Protein AF-A0A392NZE3-F1 (afdb_monomer)

Nearest PDB structures (foldseek):
  5a52-assembly1_A-2  TM=8.930E-01  e=4.047E-07  Arabidopsis thaliana
  5a50-assembly1_B  TM=9.051E-01  e=1.208E-06  Arabidopsis thaliana
  5a4x-assembly1_A  TM=9.094E-01  e=1.915E-06  Arabidopsis thaliana
  5a4x-assembly2_B  TM=8.679E-01  e=1.355E-06  Arabidopsis thaliana
  4v29-assembly1_B  TM=8.794E-01  e=3.214E-06  Arabidopsis thaliana

Structure (mmCIF, N/CA/C/O backbone):
data_AF-A0A392NZE3-F1
#
_entry.id   AF-A0A392NZE3-F1
#
loop_
_atom_site.group_PDB
_atom_site.id
_atom_site.type_symbol
_atom_site.label_atom_id
_atom_site.label_alt_id
_atom_site.label_comp_id
_atom_site.label_asym_id
_atom_site.label_entity_id
_atom_site.label_seq_id
_atom_site.pdbx_PDB_ins_code
_atom_site.Cartn_x
_atom_site.Cartn_y
_atom_site.Cartn_z
_atom_site.occupancy
_atom_site.B_iso_or_equiv
_atom_site.auth_seq_id
_atom_site.auth_comp_id
_atom_site.auth_asym_id
_atom_site.auth_atom_id
_atom_site.pdbx_PDB_model_num
ATOM 1 N N . HIS A 1 1 ? 10.447 -18.640 4.863 1.00 48.88 1 HIS A N 1
ATOM 2 C CA . HIS A 1 1 ? 10.515 -17.213 4.495 1.00 48.88 1 HIS A CA 1
ATOM 3 C C . HIS A 1 1 ? 9.720 -16.422 5.521 1.00 48.88 1 HIS A C 1
ATOM 5 O O . HIS A 1 1 ? 8.553 -16.731 5.716 1.00 48.88 1 HIS A O 1
ATOM 11 N N . LEU A 1 2 ? 10.363 -15.514 6.260 1.00 55.12 2 LEU A N 1
ATOM 12 C CA . LEU A 1 2 ? 9.684 -14.662 7.243 1.00 55.12 2 LEU A CA 1
ATOM 13 C C . LEU A 1 2 ? 8.876 -13.598 6.492 1.00 55.12 2 LEU A C 1
ATOM 15 O O . LEU A 1 2 ? 9.423 -12.919 5.627 1.00 55.12 2 LEU A O 1
ATOM 19 N N . LEU A 1 3 ? 7.589 -13.478 6.810 1.00 71.56 3 LEU A N 1
ATOM 20 C CA . LEU A 1 3 ? 6.762 -12.361 6.359 1.00 71.56 3 LEU A CA 1
ATOM 21 C C . LEU A 1 3 ? 7.249 -11.094 7.072 1.00 71.56 3 LEU A C 1
ATOM 23 O O . LEU A 1 3 ? 7.336 -11.071 8.300 1.00 71.56 3 LEU A O 1
ATOM 27 N N . GLN A 1 4 ? 7.595 -10.059 6.308 1.00 88.62 4 GLN A N 1
ATOM 28 C CA . GLN A 1 4 ? 7.944 -8.758 6.867 1.00 88.62 4 GLN A CA 1
ATOM 29 C C . GLN A 1 4 ? 6.662 -7.980 7.176 1.00 88.62 4 GLN A C 1
ATOM 31 O O . GLN A 1 4 ? 5.691 -8.026 6.423 1.00 88.62 4 GLN A O 1
ATOM 36 N N . SER A 1 5 ? 6.641 -7.263 8.296 1.00 93.06 5 SER A N 1
ATOM 37 C CA . SER A 1 5 ? 5.530 -6.382 8.653 1.00 93.06 5 SER A CA 1
ATOM 38 C C . SER A 1 5 ? 6.068 -5.100 9.266 1.00 93.06 5 SER A C 1
ATOM 40 O O . SER A 1 5 ? 6.942 -5.132 10.129 1.00 93.06 5 SER A O 1
ATOM 42 N N . VAL A 1 6 ? 5.530 -3.976 8.811 1.00 95.56 6 VAL A N 1
ATOM 43 C CA . VAL A 1 6 ? 5.836 -2.620 9.280 1.00 95.56 6 VAL A CA 1
ATOM 44 C C . VAL A 1 6 ? 4.529 -1.941 9.674 1.0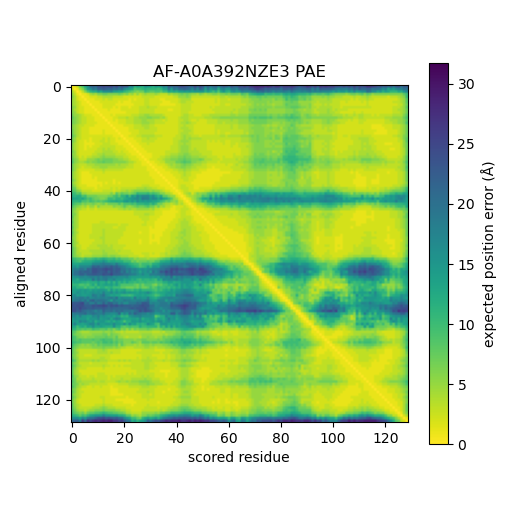0 95.56 6 VAL A C 1
ATOM 46 O O . VAL A 1 6 ? 3.456 -2.362 9.242 1.00 95.56 6 VAL A O 1
ATOM 49 N N . LYS A 1 7 ? 4.599 -0.929 10.538 1.00 96.00 7 LYS A N 1
ATOM 50 C CA . LYS A 1 7 ? 3.427 -0.198 11.032 1.00 96.00 7 LYS A CA 1
ATOM 51 C C . LYS A 1 7 ? 3.741 1.289 11.049 1.00 96.00 7 LYS A C 1
ATOM 53 O O . LYS A 1 7 ? 4.845 1.658 11.436 1.00 96.00 7 LYS A O 1
ATOM 58 N N . THR A 1 8 ? 2.768 2.107 10.669 1.00 97.19 8 THR A N 1
ATOM 59 C CA . THR A 1 8 ? 2.846 3.562 10.814 1.00 97.19 8 THR A CA 1
ATOM 60 C C . THR A 1 8 ? 2.682 3.966 12.278 1.00 97.19 8 THR A C 1
ATOM 62 O O . THR A 1 8 ? 2.244 3.182 13.130 1.00 97.19 8 THR A O 1
ATOM 65 N N . ARG A 1 9 ? 2.925 5.242 12.570 1.00 96.12 9 ARG A N 1
ATOM 66 C CA . ARG A 1 9 ? 2.464 5.871 13.806 1.00 96.12 9 ARG A CA 1
ATOM 67 C C . ARG A 1 9 ? 0.937 5.866 13.908 1.00 96.12 9 ARG A C 1
ATOM 69 O O . ARG A 1 9 ? 0.209 5.885 12.913 1.00 96.12 9 ARG A O 1
ATOM 76 N N . VAL A 1 10 ? 0.457 5.927 15.144 1.00 96.06 10 VAL A N 1
ATOM 77 C CA . VAL A 1 10 ? -0.962 6.115 15.460 1.00 96.06 10 VAL A CA 1
ATOM 78 C C . VAL A 1 10 ? -1.290 7.607 15.433 1.00 96.06 10 VAL A C 1
ATOM 80 O O . VAL A 1 10 ? -0.604 8.404 16.073 1.00 96.06 10 VAL A O 1
ATOM 83 N N . ILE A 1 11 ? -2.363 7.983 14.737 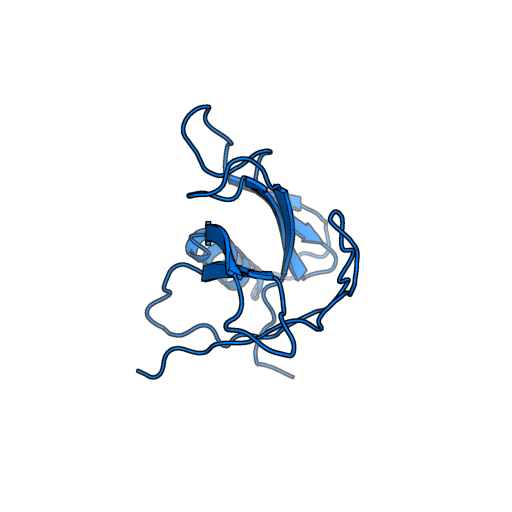1.00 96.50 11 ILE A N 1
ATOM 84 C CA . ILE A 1 11 ? -2.929 9.337 14.777 1.00 96.50 11 ILE A CA 1
ATOM 85 C C . ILE A 1 11 ? -4.229 9.268 15.575 1.00 96.50 11 ILE A C 1
ATOM 87 O O . ILE A 1 11 ? -5.178 8.608 15.171 1.00 96.50 11 ILE A O 1
ATOM 91 N N . LYS A 1 12 ? -4.255 9.924 16.738 1.00 94.69 12 LYS A N 1
ATOM 92 C CA . LYS A 1 12 ? -5.385 9.847 17.673 1.00 94.69 12 LYS A CA 1
ATOM 93 C C . LYS A 1 12 ? -6.545 10.735 17.224 1.00 94.69 12 LYS A C 1
ATOM 95 O O . LYS A 1 12 ? -6.314 11.852 16.765 1.00 94.69 12 LYS A O 1
ATOM 100 N N . ASN A 1 13 ? -7.772 10.272 17.467 1.00 92.31 13 ASN A N 1
ATOM 101 C CA . ASN A 1 13 ? -9.014 11.040 17.312 1.00 92.31 13 ASN A CA 1
ATOM 102 C C . ASN A 1 13 ? -9.200 11.664 15.916 1.00 92.31 13 ASN A C 1
ATOM 104 O O . ASN A 1 13 ? -9.636 12.809 15.802 1.00 92.31 13 ASN A O 1
ATOM 108 N N . ASN A 1 14 ? -8.855 10.934 14.851 1.00 94.38 14 ASN A N 1
ATOM 109 C CA . ASN A 1 14 ? -8.997 11.427 13.485 1.00 94.38 14 ASN A CA 1
ATOM 110 C C . ASN A 1 14 ? -9.415 10.308 12.518 1.00 94.38 14 ASN A C 1
ATOM 112 O O . ASN A 1 14 ? -8.702 9.323 12.374 1.00 94.38 14 ASN A O 1
ATOM 116 N N . LEU A 1 15 ? -10.542 10.496 11.824 1.00 92.81 15 LEU A N 1
ATOM 117 C CA . LEU A 1 15 ? -11.045 9.581 10.788 1.00 92.81 15 LEU A CA 1
ATOM 118 C C . LEU A 1 15 ? -10.450 9.844 9.394 1.00 92.81 15 LEU A C 1
ATOM 120 O O . LEU A 1 15 ? -10.675 9.061 8.478 1.00 92.81 15 LEU A O 1
ATOM 124 N N . ASN A 1 16 ? -9.703 10.938 9.232 1.00 96.50 16 ASN A N 1
ATOM 125 C CA . ASN A 1 16 ? -8.975 11.300 8.015 1.00 96.50 16 ASN A CA 1
ATOM 126 C C . ASN A 1 16 ? -7.492 11.540 8.365 1.00 96.50 16 ASN A C 1
ATOM 128 O O . ASN A 1 16 ? -6.995 12.669 8.271 1.00 96.50 16 ASN A O 1
ATOM 132 N N . PRO A 1 17 ? -6.798 10.520 8.901 1.00 96.94 17 PRO A N 1
ATOM 133 C CA . PRO A 1 17 ? -5.400 10.641 9.288 1.00 96.94 17 PRO A CA 1
ATOM 134 C C . PRO A 1 17 ? -4.506 10.909 8.069 1.00 96.94 17 PRO A C 1
ATOM 136 O O . PRO A 1 17 ? -4.624 10.258 7.038 1.00 96.94 17 PRO A O 1
ATOM 139 N N . VAL A 1 18 ? -3.565 11.843 8.221 1.00 97.44 18 VAL A N 1
ATOM 140 C CA . VAL A 1 18 ? -2.483 12.084 7.256 1.00 97.44 18 VAL A CA 1
ATOM 141 C C . VAL A 1 18 ? -1.182 11.605 7.892 1.00 97.44 18 VAL A C 1
ATOM 143 O O . VAL A 1 18 ? -0.602 12.283 8.747 1.00 97.44 18 VAL A O 1
ATOM 146 N N . T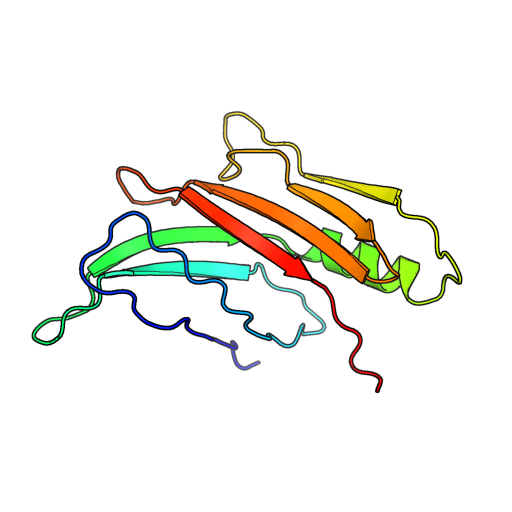RP A 1 19 ? -0.749 10.398 7.527 1.00 97.50 19 TRP A N 1
ATOM 147 C CA . TRP A 1 19 ? 0.458 9.799 8.099 1.00 97.50 19 TRP A CA 1
ATOM 148 C C . TRP A 1 19 ? 1.737 10.431 7.558 1.0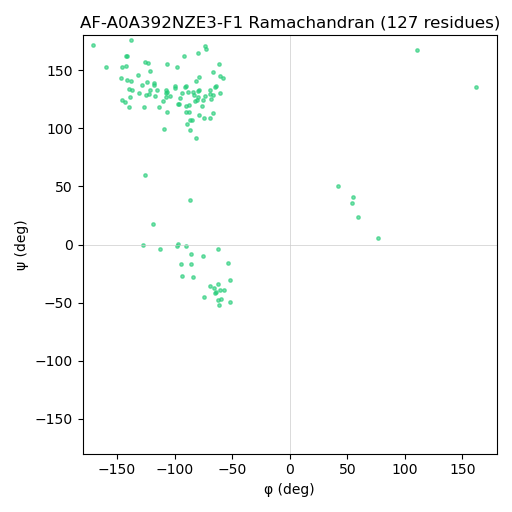0 97.50 19 TRP A C 1
ATOM 150 O O . TRP A 1 19 ? 2.610 10.755 8.361 1.00 97.50 19 TRP A O 1
ATOM 160 N N . ASN A 1 20 ? 1.843 10.656 6.242 1.00 95.50 20 ASN A N 1
ATOM 161 C CA . ASN A 1 20 ? 3.067 11.148 5.590 1.00 95.50 20 ASN A CA 1
ATOM 162 C C . ASN A 1 20 ? 4.322 10.458 6.153 1.00 95.50 20 ASN A C 1
ATOM 164 O O . ASN A 1 20 ? 5.254 11.105 6.631 1.00 95.50 20 ASN A O 1
ATOM 168 N N . GLU A 1 21 ? 4.274 9.128 6.199 1.00 96.56 21 GLU A N 1
ATOM 169 C CA . GLU A 1 21 ? 5.308 8.282 6.778 1.00 96.56 21 GLU A CA 1
ATOM 170 C C . GLU A 1 21 ? 5.766 7.275 5.729 1.00 96.56 21 GLU A C 1
ATOM 172 O O . GLU A 1 2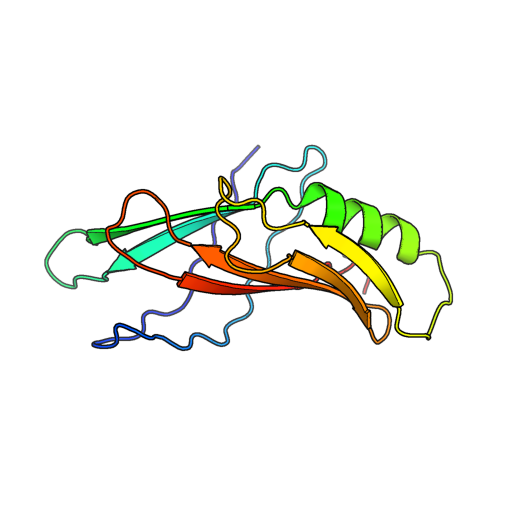1 ? 4.947 6.580 5.130 1.00 96.56 21 GLU A O 1
ATOM 177 N N . SER A 1 22 ? 7.078 7.203 5.519 1.00 94.88 22 SER A N 1
ATOM 178 C CA . SER A 1 22 ? 7.692 6.245 4.607 1.00 94.88 22 SER A CA 1
ATOM 179 C C . SER A 1 22 ? 8.138 5.013 5.384 1.00 94.88 22 SER A C 1
ATOM 181 O O . SER A 1 22 ? 8.889 5.116 6.354 1.00 94.88 22 SER A O 1
ATOM 183 N N . LEU A 1 23 ? 7.698 3.841 4.936 1.00 95.25 23 LEU A N 1
ATOM 184 C CA . LEU A 1 23 ? 8.089 2.549 5.491 1.00 95.25 23 LEU A CA 1
ATOM 185 C C . LEU A 1 23 ? 8.812 1.741 4.412 1.00 95.25 23 LEU A C 1
ATOM 187 O O . LEU A 1 23 ? 8.392 1.737 3.258 1.00 95.25 23 LEU A O 1
ATOM 191 N N . MET A 1 24 ? 9.887 1.045 4.784 1.00 93.56 24 MET A N 1
ATOM 192 C CA . MET A 1 24 ? 10.680 0.245 3.847 1.00 93.56 24 MET A CA 1
ATOM 193 C C . MET A 1 24 ? 10.455 -1.249 4.072 1.00 93.56 24 MET A C 1
ATOM 195 O O . MET A 1 24 ? 10.630 -1.764 5.179 1.00 93.56 24 MET A O 1
ATOM 199 N N . LEU A 1 25 ? 10.100 -1.945 2.995 1.00 92.81 25 LEU A N 1
ATOM 200 C CA . LEU A 1 25 ? 9.971 -3.396 2.937 1.00 92.81 25 LEU A CA 1
ATOM 201 C C . LEU A 1 25 ? 10.978 -3.948 1.927 1.00 92.81 25 LEU A C 1
ATOM 203 O O . LEU A 1 25 ? 11.158 -3.389 0.848 1.00 92.81 25 LEU A O 1
ATOM 207 N N . SER A 1 26 ? 11.640 -5.046 2.275 1.00 91.94 26 SER A N 1
ATOM 208 C CA . SER A 1 26 ? 12.509 -5.772 1.358 1.00 91.94 26 SER A CA 1
ATOM 209 C C . SER A 1 26 ? 11.659 -6.636 0.432 1.00 91.94 26 SER A C 1
ATOM 211 O O . SER A 1 26 ? 10.773 -7.360 0.884 1.00 91.94 26 SER A O 1
ATOM 213 N N . ILE A 1 27 ? 11.951 -6.588 -0.866 1.00 90.12 27 ILE A N 1
ATOM 214 C CA . ILE A 1 27 ? 11.232 -7.369 -1.875 1.00 90.12 27 ILE A CA 1
ATOM 215 C C . ILE A 1 27 ? 11.935 -8.730 -2.036 1.00 90.12 27 ILE A C 1
ATOM 217 O O . ILE A 1 27 ? 13.087 -8.762 -2.477 1.00 90.12 27 ILE A O 1
ATOM 221 N N . PRO A 1 28 ? 11.294 -9.857 -1.671 1.00 88.94 28 PRO A N 1
ATOM 222 C CA . PRO A 1 28 ? 11.854 -11.190 -1.886 1.00 88.94 28 PRO A CA 1
ATOM 223 C C . PRO A 1 28 ? 11.817 -11.591 -3.371 1.00 88.94 28 PRO A C 1
ATOM 225 O O . PRO A 1 28 ? 11.135 -10.972 -4.182 1.00 88.94 28 PRO A O 1
ATOM 228 N N . GLU A 1 29 ? 12.519 -12.673 -3.723 1.00 86.12 29 GLU A N 1
ATOM 229 C CA . GLU A 1 29 ? 12.552 -13.204 -5.096 1.00 86.12 29 GLU A CA 1
ATOM 230 C C . GLU A 1 29 ? 11.158 -13.608 -5.607 1.00 86.12 29 GLU A C 1
ATOM 232 O O . GLU A 1 29 ? 10.759 -13.216 -6.702 1.00 86.12 29 GLU A O 1
ATOM 237 N N . SER A 1 30 ? 10.394 -14.335 -4.785 1.00 89.62 30 SER A N 1
ATOM 238 C CA . SER A 1 30 ? 8.969 -14.588 -5.014 1.00 89.62 30 SER A CA 1
ATOM 239 C C . SER A 1 30 ? 8.165 -13.440 -4.419 1.00 89.62 30 SER A C 1
ATOM 241 O O . SER A 1 30 ? 7.935 -13.431 -3.212 1.00 89.62 30 SER A O 1
ATOM 243 N N . ILE A 1 31 ? 7.752 -12.490 -5.256 1.00 89.75 31 ILE A N 1
ATOM 244 C CA . ILE A 1 31 ? 7.093 -11.242 -4.852 1.00 89.75 31 ILE A CA 1
ATOM 245 C C . ILE A 1 31 ? 5.636 -11.527 -4.439 1.00 89.75 31 ILE A C 1
ATOM 247 O O . ILE A 1 31 ? 4.823 -11.840 -5.308 1.00 89.75 31 ILE A O 1
ATOM 251 N N . PRO A 1 32 ? 5.274 -11.445 -3.144 1.00 90.31 32 PRO A N 1
ATOM 252 C CA . PRO A 1 32 ? 3.882 -11.566 -2.729 1.00 90.31 32 PRO A CA 1
ATOM 253 C C . PRO A 1 32 ? 3.130 -10.239 -2.943 1.00 90.31 32 PRO A C 1
ATOM 255 O O . PRO A 1 32 ? 3.765 -9.185 -3.056 1.00 90.31 32 PRO A O 1
ATOM 258 N N . PRO A 1 33 ? 1.787 -10.251 -2.910 1.00 90.44 33 PRO A N 1
ATOM 259 C CA . PRO A 1 33 ? 1.008 -9.025 -2.788 1.00 90.44 33 PRO A CA 1
ATOM 260 C C . PRO A 1 33 ? 1.376 -8.254 -1.513 1.00 90.44 33 PRO A C 1
ATOM 262 O O . PRO A 1 33 ? 1.611 -8.841 -0.452 1.00 90.44 33 PRO A O 1
ATOM 265 N N . LEU A 1 34 ? 1.380 -6.927 -1.598 1.00 92.31 34 LEU A N 1
ATOM 266 C CA . LEU A 1 34 ? 1.466 -6.047 -0.443 1.00 92.31 34 LEU A CA 1
ATOM 267 C C . LEU A 1 34 ? 0.088 -5.962 0.217 1.00 92.31 34 LEU A C 1
ATOM 269 O O . LEU A 1 34 ? -0.842 -5.382 -0.341 1.00 92.31 34 LEU A O 1
ATOM 273 N N . LYS A 1 35 ? -0.029 -6.531 1.418 1.00 93.81 35 LYS A N 1
ATOM 274 C CA . LYS A 1 35 ? -1.241 -6.462 2.235 1.00 93.81 35 LYS A CA 1
ATOM 275 C C . LYS A 1 35 ? -1.177 -5.292 3.210 1.00 93.81 35 LYS A C 1
ATOM 277 O O . LYS A 1 35 ? -0.208 -5.149 3.954 1.00 93.81 35 LYS A O 1
ATOM 282 N N . ILE A 1 36 ? -2.239 -4.496 3.243 1.00 95.12 36 ILE A N 1
ATOM 283 C CA . ILE A 1 36 ? -2.406 -3.359 4.145 1.00 95.12 36 ILE A CA 1
ATOM 284 C C . ILE A 1 36 ? -3.658 -3.582 4.976 1.00 95.12 36 ILE A C 1
ATOM 286 O O . ILE A 1 36 ? -4.710 -3.925 4.443 1.00 95.12 36 ILE A O 1
ATOM 290 N N . ILE A 1 37 ? -3.544 -3.373 6.284 1.00 96.56 37 ILE A N 1
ATOM 291 C CA . ILE A 1 37 ? -4.655 -3.510 7.220 1.00 96.56 37 ILE A CA 1
ATOM 292 C C . ILE A 1 37 ? -4.693 -2.268 8.101 1.00 96.56 37 ILE A C 1
ATOM 294 O O . ILE A 1 37 ? -3.667 -1.879 8.664 1.00 96.56 37 ILE A O 1
ATOM 298 N N . VAL A 1 38 ? -5.870 -1.663 8.219 1.00 96.94 38 VAL A N 1
ATOM 299 C CA . VAL A 1 38 ? -6.102 -0.495 9.067 1.00 96.94 38 VAL A CA 1
ATOM 300 C C . VAL A 1 38 ? -6.744 -0.954 10.369 1.00 96.94 38 VAL A C 1
ATOM 302 O O . VAL A 1 38 ? -7.649 -1.787 10.366 1.00 96.94 38 VAL A O 1
ATOM 305 N N . TYR A 1 39 ? -6.269 -0.400 11.480 1.00 96.00 39 TYR A N 1
ATOM 306 C CA . TYR A 1 39 ? -6.798 -0.666 12.812 1.00 96.00 39 TYR A CA 1
ATOM 307 C C . TYR A 1 39 ? -7.038 0.642 13.565 1.00 96.00 39 TYR A C 1
ATOM 309 O O . TYR A 1 39 ? -6.240 1.576 13.434 1.00 96.00 39 TYR A O 1
ATOM 317 N N . ASP A 1 40 ? -8.081 0.674 14.393 1.00 93.00 40 ASP A N 1
ATOM 318 C CA . ASP A 1 40 ? -8.248 1.684 15.435 1.00 93.00 40 ASP A CA 1
ATOM 319 C C . ASP A 1 40 ? -7.450 1.264 16.669 1.00 93.00 40 ASP A C 1
ATOM 321 O O . ASP A 1 40 ? -7.552 0.129 17.142 1.00 93.00 40 ASP A O 1
ATOM 325 N N . LYS A 1 41 ? -6.618 2.170 17.185 1.00 90.38 41 LYS A N 1
ATOM 326 C CA . LYS A 1 41 ? -5.751 1.865 18.322 1.00 90.38 41 LYS A CA 1
ATOM 327 C C . LYS A 1 41 ? -6.478 2.166 19.620 1.00 90.38 41 LYS A C 1
ATOM 329 O O . LYS A 1 41 ? -6.463 3.305 20.094 1.00 90.38 41 LYS A O 1
ATOM 334 N N . ASP A 1 42 ? -6.944 1.115 20.277 1.00 87.75 42 ASP A N 1
ATOM 335 C CA . ASP A 1 42 ? -7.470 1.209 21.629 1.00 87.75 42 ASP A CA 1
ATOM 336 C C . ASP A 1 42 ? -6.376 1.004 22.683 1.00 87.75 42 ASP A C 1
ATOM 338 O O . ASP A 1 42 ? -5.511 0.134 22.594 1.00 87.75 42 ASP A O 1
ATOM 342 N N . SER A 1 43 ? -6.395 1.838 23.726 1.00 80.62 43 SER A N 1
ATOM 343 C CA . SER A 1 43 ? -5.403 1.759 24.815 1.00 80.62 43 SER A CA 1
ATOM 344 C C . SER A 1 43 ? -5.782 0.750 25.903 1.00 80.62 43 SER A C 1
ATOM 346 O O . SER A 1 43 ? -4.936 0.370 26.709 1.00 80.62 43 SER A O 1
ATOM 348 N N . PHE A 1 44 ? -7.049 0.329 25.945 1.00 79.06 44 PHE A N 1
ATOM 349 C CA . PHE A 1 44 ? -7.606 -0.512 27.012 1.00 79.06 44 PHE A CA 1
ATOM 350 C C . PHE A 1 44 ? -8.322 -1.765 26.491 1.00 79.06 44 PHE A C 1
ATOM 352 O O . PHE A 1 44 ? -8.837 -2.551 27.284 1.00 79.06 44 PHE A O 1
ATOM 359 N N . LYS A 1 45 ? -8.374 -1.941 25.169 1.00 82.69 45 LYS A N 1
ATOM 360 C CA . LYS A 1 45 ? -9.013 -3.059 24.471 1.00 82.69 45 LYS A CA 1
ATOM 361 C C . LYS A 1 45 ? -8.116 -3.527 23.327 1.00 82.69 45 LYS A C 1
ATOM 363 O O . LYS A 1 45 ? -7.053 -2.954 23.098 1.00 82.69 45 LYS A O 1
ATOM 368 N N . ASN A 1 46 ? -8.535 -4.595 22.655 1.00 87.94 46 ASN A N 1
ATOM 369 C CA . ASN A 1 46 ? -7.918 -5.003 21.400 1.00 87.94 46 ASN A CA 1
ATOM 370 C C . ASN A 1 46 ? -8.189 -3.947 20.326 1.00 87.94 46 ASN A C 1
ATOM 372 O O . ASN A 1 46 ? -9.236 -3.311 20.354 1.00 87.94 46 ASN A O 1
ATOM 376 N N . ASP A 1 47 ? -7.248 -3.799 19.400 1.00 91.56 47 ASP A N 1
ATOM 377 C CA . ASP A 1 47 ? -7.370 -2.859 18.290 1.00 91.56 47 ASP A CA 1
ATOM 378 C C . ASP A 1 47 ? -8.504 -3.306 17.350 1.00 91.56 47 ASP A C 1
ATOM 380 O O . ASP A 1 47 ? -8.534 -4.465 16.919 1.00 91.56 47 ASP A O 1
ATOM 384 N N . ASP A 1 48 ? -9.424 -2.397 17.029 1.00 92.44 48 ASP A N 1
ATOM 385 C CA . ASP A 1 48 ? -10.572 -2.698 16.174 1.00 92.44 48 ASP A CA 1
ATOM 386 C C . ASP A 1 48 ? -10.152 -2.688 14.701 1.00 92.44 48 ASP A C 1
ATOM 388 O O . ASP A 1 48 ? -9.478 -1.776 14.223 1.00 92.44 48 ASP A O 1
ATOM 392 N N . PHE A 1 49 ? -10.543 -3.717 13.951 1.00 95.25 49 PHE A N 1
ATOM 393 C CA . PHE A 1 49 ? -10.265 -3.802 12.518 1.00 95.25 49 PHE A CA 1
ATOM 394 C C . PHE A 1 49 ? -11.086 -2.763 11.740 1.00 95.25 49 PHE A C 1
ATOM 396 O O . PHE A 1 49 ? -12.306 -2.696 11.877 1.00 95.25 49 PHE A O 1
ATOM 403 N N . MET A 1 50 ? -10.423 -1.993 10.876 1.00 96.19 50 MET A N 1
ATOM 404 C CA . MET A 1 50 ? -11.026 -0.911 10.086 1.00 96.19 50 MET A CA 1
ATOM 405 C C . MET A 1 50 ? -10.924 -1.132 8.570 1.00 96.19 50 MET A C 1
ATOM 407 O O . MET A 1 50 ? -11.091 -0.194 7.791 1.00 96.19 50 MET A O 1
ATOM 411 N N . GLY A 1 51 ? -10.657 -2.362 8.137 1.00 96.50 51 GLY A N 1
ATOM 412 C CA . GLY A 1 51 ? -10.594 -2.728 6.727 1.00 96.50 51 GLY A CA 1
ATOM 413 C C . GLY A 1 51 ? -9.192 -3.066 6.237 1.00 96.50 51 GLY A C 1
ATOM 414 O O . GLY A 1 51 ? -8.180 -2.825 6.901 1.00 96.50 51 GLY A O 1
ATOM 415 N N . GLU A 1 52 ? -9.140 -3.644 5.042 1.00 96.12 52 GLU A N 1
ATOM 416 C CA . GLU A 1 52 ? -7.895 -4.088 4.414 1.00 96.12 52 GLU A CA 1
ATOM 417 C C . GLU A 1 52 ? -7.876 -3.844 2.904 1.00 96.12 52 GLU A C 1
ATOM 419 O O . GLU A 1 52 ? -8.912 -3.638 2.272 1.00 96.12 52 GLU A O 1
ATOM 424 N N . ALA A 1 53 ? -6.682 -3.876 2.323 1.00 93.00 53 ALA A N 1
ATOM 425 C CA . ALA A 1 53 ? -6.467 -3.862 0.886 1.00 93.00 53 ALA A CA 1
ATOM 426 C C . ALA A 1 53 ? -5.234 -4.702 0.532 1.00 93.00 53 ALA A C 1
ATOM 428 O O . ALA A 1 53 ? -4.303 -4.828 1.329 1.00 93.00 53 ALA A O 1
ATOM 429 N N . GLU A 1 54 ? -5.218 -5.248 -0.680 1.00 91.69 54 GLU A N 1
ATOM 430 C CA . GLU A 1 54 ? -4.069 -5.960 -1.238 1.00 91.69 54 GLU A CA 1
ATOM 431 C C . GLU A 1 54 ? -3.666 -5.327 -2.571 1.00 91.69 54 GLU A C 1
ATOM 433 O O . GLU A 1 54 ? -4.521 -4.930 -3.366 1.00 91.69 54 GLU A O 1
ATOM 438 N N . ILE A 1 55 ? -2.357 -5.214 -2.793 1.00 89.81 55 ILE A N 1
ATOM 439 C CA . ILE A 1 55 ? -1.757 -4.623 -3.990 1.00 89.81 55 ILE A CA 1
ATOM 440 C C . ILE A 1 55 ? -0.771 -5.635 -4.571 1.00 89.81 55 ILE A C 1
ATOM 442 O O . ILE A 1 55 ? 0.221 -5.978 -3.932 1.00 89.81 55 ILE A O 1
ATOM 446 N N . ASP A 1 56 ? -1.001 -6.100 -5.793 1.00 89.31 56 ASP A N 1
ATOM 447 C CA . ASP A 1 56 ? 0.049 -6.755 -6.581 1.00 89.31 56 ASP A CA 1
ATOM 448 C C . ASP A 1 56 ? 1.123 -5.729 -7.008 1.00 89.31 56 ASP A C 1
ATOM 450 O O . ASP A 1 56 ? 0.914 -4.856 -7.843 1.00 89.31 56 ASP A O 1
ATOM 454 N N . ILE A 1 57 ? 2.304 -5.822 -6.400 1.00 91.62 57 ILE A N 1
ATOM 455 C CA . ILE A 1 57 ? 3.427 -4.914 -6.668 1.00 91.62 57 ILE A CA 1
ATOM 456 C C . ILE A 1 57 ? 4.342 -5.419 -7.793 1.00 91.62 57 ILE A C 1
ATOM 458 O O . ILE A 1 57 ? 5.312 -4.750 -8.149 1.00 91.62 57 ILE A O 1
ATOM 462 N N . GLN A 1 58 ? 4.067 -6.588 -8.378 1.00 90.69 58 GLN A N 1
ATOM 463 C CA . GLN A 1 58 ? 4.904 -7.168 -9.428 1.00 90.69 58 GLN A CA 1
ATOM 464 C C . GLN A 1 58 ? 5.076 -6.242 -10.650 1.00 90.69 58 GLN A C 1
ATOM 466 O O . GLN A 1 58 ? 6.201 -6.159 -11.158 1.00 90.69 58 GLN A O 1
ATOM 471 N N . PRO A 1 59 ? 4.048 -5.503 -11.122 1.00 90.06 59 PRO A N 1
ATOM 472 C CA . PRO A 1 59 ? 4.200 -4.568 -12.240 1.00 90.06 59 PRO A CA 1
ATOM 473 C C . PRO A 1 59 ? 5.145 -3.406 -11.920 1.00 90.06 59 PRO A C 1
ATOM 475 O O . PRO A 1 59 ? 5.998 -3.072 -12.743 1.00 90.06 59 PRO A O 1
ATOM 478 N N . LEU A 1 60 ? 5.060 -2.855 -10.705 1.00 91.50 60 LEU A N 1
ATOM 479 C CA . LEU A 1 60 ? 5.959 -1.807 -10.221 1.00 91.50 60 LEU A CA 1
ATOM 480 C C . LEU A 1 60 ? 7.413 -2.301 -10.170 1.00 91.50 60 LEU A C 1
ATOM 482 O O . LEU A 1 60 ? 8.313 -1.652 -10.702 1.00 91.50 60 LEU A O 1
ATOM 486 N N . VAL A 1 61 ? 7.643 -3.484 -9.594 1.00 90.94 61 VAL A N 1
ATOM 487 C CA . VAL A 1 61 ? 8.988 -4.074 -9.491 1.00 90.94 61 VAL A CA 1
ATOM 488 C C . VAL A 1 61 ? 9.561 -4.419 -10.867 1.00 90.94 61 VAL A C 1
ATOM 490 O O . VAL A 1 61 ? 10.756 -4.244 -11.109 1.00 90.94 61 VAL A O 1
ATOM 493 N N . SER A 1 62 ? 8.722 -4.900 -11.786 1.00 89.50 62 SER A N 1
ATOM 494 C CA . SER A 1 62 ? 9.136 -5.214 -13.159 1.00 89.50 62 SER A CA 1
ATOM 495 C C . SER A 1 62 ? 9.564 -3.956 -13.912 1.00 89.50 62 SER A C 1
ATOM 497 O O . SER A 1 62 ? 10.592 -3.975 -14.588 1.00 89.50 62 SER A O 1
ATOM 499 N N . ALA A 1 63 ? 8.820 -2.858 -13.746 1.00 89.19 63 ALA A N 1
ATOM 500 C CA . ALA A 1 63 ? 9.200 -1.556 -14.273 1.00 89.19 63 ALA A CA 1
ATOM 501 C C . ALA A 1 63 ? 10.536 -1.091 -13.668 1.00 89.19 63 ALA A C 1
ATOM 503 O O . ALA A 1 63 ? 11.476 -0.838 -14.413 1.00 89.19 63 ALA A O 1
ATOM 504 N N . ALA A 1 64 ? 10.686 -1.089 -12.340 1.00 89.44 64 ALA A N 1
ATOM 505 C CA . ALA A 1 64 ? 11.936 -0.691 -11.684 1.00 89.44 64 ALA A CA 1
ATOM 506 C C . ALA A 1 64 ? 13.166 -1.438 -12.234 1.00 89.44 64 ALA A C 1
ATOM 508 O O . ALA A 1 64 ? 14.123 -0.808 -12.680 1.00 89.44 64 ALA A O 1
ATOM 509 N N . LYS A 1 65 ? 13.103 -2.773 -12.330 1.00 87.75 65 LYS A N 1
ATOM 510 C CA . LYS A 1 65 ? 14.193 -3.602 -12.883 1.00 87.75 65 LYS A CA 1
ATOM 511 C C . LYS A 1 65 ? 14.514 -3.300 -14.350 1.00 87.75 65 LYS A C 1
ATOM 513 O O . LYS A 1 65 ? 15.667 -3.426 -14.762 1.00 87.75 65 LYS A O 1
ATOM 518 N N . ALA A 1 66 ? 13.510 -2.949 -15.155 1.00 85.50 66 ALA A N 1
ATOM 519 C CA . ALA A 1 66 ? 13.714 -2.586 -16.556 1.00 85.50 66 ALA A CA 1
ATOM 520 C C . ALA A 1 66 ? 14.454 -1.245 -16.694 1.00 85.50 66 ALA A C 1
ATOM 522 O O . ALA A 1 66 ? 15.295 -1.101 -17.583 1.00 85.50 66 ALA A O 1
ATOM 523 N N . TYR A 1 67 ? 14.182 -0.295 -15.794 1.00 80.44 67 TYR A N 1
ATOM 524 C CA . TYR A 1 67 ? 14.728 1.062 -15.855 1.00 80.44 67 TYR A CA 1
ATOM 525 C C . TYR A 1 67 ? 16.009 1.273 -15.034 1.00 80.44 67 TYR A C 1
ATOM 527 O O . TYR A 1 67 ? 16.760 2.188 -15.360 1.00 80.44 67 TYR A O 1
ATOM 535 N N . GLU A 1 68 ? 16.351 0.391 -14.084 1.00 76.12 68 GLU A N 1
ATOM 536 C CA . GLU A 1 68 ? 17.632 0.411 -13.342 1.00 76.12 68 GLU A CA 1
ATOM 537 C C . GLU A 1 68 ? 18.872 0.475 -14.253 1.00 76.12 68 GLU A C 1
ATOM 539 O O . GLU A 1 68 ? 19.907 1.019 -13.877 1.00 76.12 68 GLU A O 1
ATOM 544 N N . LYS A 1 69 ? 18.787 -0.089 -15.463 1.00 69.25 69 LYS A N 1
ATOM 545 C CA . LYS A 1 69 ? 19.896 -0.133 -16.434 1.00 69.25 69 LYS A CA 1
ATOM 546 C C . LYS A 1 69 ? 19.832 0.970 -17.489 1.00 69.25 69 LYS A C 1
ATOM 548 O O . LYS A 1 69 ? 20.665 0.997 -18.394 1.00 69.25 69 LYS A O 1
ATOM 553 N N . SER A 1 70 ? 18.829 1.837 -17.419 1.00 67.56 70 SER A N 1
ATOM 554 C CA . SER A 1 70 ? 18.582 2.872 -18.417 1.00 67.56 70 SER A CA 1
ATOM 555 C C . SER A 1 70 ? 19.120 4.221 -17.935 1.00 67.56 70 SER A C 1
ATOM 557 O O . SER A 1 70 ? 18.899 4.612 -16.796 1.00 67.56 70 SER A O 1
ATOM 559 N N . SER A 1 71 ? 19.822 4.959 -18.797 1.00 64.25 71 SER A N 1
ATOM 560 C CA . SER A 1 71 ? 20.268 6.337 -18.516 1.00 64.25 71 SER A CA 1
ATOM 561 C C . SER A 1 71 ? 19.190 7.367 -18.881 1.00 64.25 71 SER A C 1
ATOM 563 O O . SER A 1 71 ? 19.488 8.404 -19.473 1.00 64.25 71 SER A O 1
ATOM 565 N N . ILE A 1 72 ? 17.923 7.041 -18.618 1.00 67.88 72 ILE A N 1
ATOM 566 C CA . ILE A 1 72 ? 16.785 7.889 -18.975 1.00 67.88 72 ILE A CA 1
ATOM 567 C C . ILE A 1 72 ? 16.552 8.877 -17.831 1.00 67.88 72 ILE A C 1
ATOM 569 O O . ILE A 1 72 ? 16.176 8.484 -16.732 1.00 67.88 72 ILE A O 1
ATOM 573 N N . ASN A 1 73 ? 16.768 10.162 -18.113 1.00 65.88 73 ASN A N 1
ATOM 574 C CA . ASN A 1 73 ? 16.522 11.262 -17.174 1.00 65.88 73 ASN A CA 1
ATOM 575 C C . ASN A 1 73 ? 15.164 11.948 -17.410 1.00 65.88 73 ASN A C 1
ATOM 577 O O . ASN A 1 73 ? 14.832 12.908 -16.720 1.00 65.88 73 ASN A O 1
ATOM 581 N N . GLU A 1 74 ? 14.405 11.499 -18.410 1.00 74.31 74 GLU A N 1
ATOM 582 C CA . GLU A 1 74 ? 13.107 12.071 -18.764 1.00 74.31 74 GLU A CA 1
ATOM 583 C C . GLU A 1 74 ? 11.981 11.362 -18.014 1.00 74.31 74 GLU A C 1
ATOM 585 O O . GLU A 1 74 ? 11.946 10.131 -17.941 1.00 74.31 74 GLU A O 1
ATOM 590 N N . SER A 1 75 ? 11.045 12.147 -17.477 1.00 79.00 75 SER A N 1
ATOM 591 C CA . SER A 1 75 ? 9.867 11.595 -16.819 1.00 79.00 75 SER A CA 1
ATOM 592 C C . SER A 1 75 ? 8.934 10.942 -17.836 1.00 79.00 75 SER A C 1
ATOM 594 O O . SER A 1 75 ? 8.610 11.536 -18.866 1.00 79.00 75 SER A O 1
ATOM 596 N N . MET A 1 76 ? 8.465 9.729 -17.545 1.00 83.62 76 MET A N 1
ATOM 597 C CA . MET A 1 76 ? 7.599 8.972 -18.451 1.00 83.62 76 MET A CA 1
ATOM 598 C C . MET A 1 76 ? 6.596 8.114 -17.681 1.00 83.62 76 MET A C 1
ATOM 600 O O . MET A 1 76 ? 6.923 7.517 -16.658 1.00 83.62 76 MET A O 1
ATOM 604 N N . GLN A 1 77 ? 5.377 7.991 -18.206 1.00 82.00 77 GLN A N 1
ATOM 605 C CA . GLN A 1 77 ? 4.419 7.000 -17.724 1.00 82.00 77 GLN A CA 1
ATOM 606 C C . GLN A 1 77 ? 4.793 5.609 -18.255 1.00 82.00 77 GLN A C 1
ATOM 608 O O . GLN A 1 77 ? 4.809 5.383 -19.464 1.00 82.00 77 GLN A O 1
ATOM 613 N N . LEU A 1 78 ? 5.077 4.676 -17.347 1.00 81.00 78 LEU A N 1
ATOM 614 C CA . LEU A 1 78 ? 5.546 3.322 -17.666 1.00 81.00 78 LEU A CA 1
ATOM 615 C C . LEU A 1 78 ? 4.408 2.308 -17.761 1.00 81.00 78 LEU A C 1
ATOM 617 O O . LEU A 1 78 ? 4.510 1.292 -18.445 1.00 81.00 78 LEU A O 1
ATOM 621 N N . GLY A 1 79 ? 3.322 2.573 -17.042 1.00 78.88 79 GLY A N 1
ATOM 622 C CA . GLY A 1 79 ? 2.196 1.665 -16.959 1.00 78.88 79 GLY A CA 1
ATOM 623 C C . GLY A 1 79 ? 1.006 2.291 -16.259 1.00 78.88 79 GLY A C 1
ATOM 624 O O . GLY A 1 79 ? 1.064 3.393 -15.705 1.00 78.88 79 GLY A O 1
ATOM 625 N N . LYS A 1 80 ? -0.108 1.571 -16.312 1.00 76.81 80 LYS A N 1
ATOM 626 C CA . LYS A 1 80 ? -1.351 1.981 -15.679 1.00 76.81 80 LYS A CA 1
ATOM 627 C C . LYS A 1 80 ? -2.086 0.756 -15.170 1.00 76.81 80 LYS A C 1
ATOM 629 O O . LYS A 1 80 ? -2.396 -0.153 -15.937 1.00 76.81 80 LYS A O 1
ATOM 634 N N . TRP A 1 81 ? -2.388 0.758 -13.885 1.00 69.88 81 TRP A N 1
ATOM 635 C CA . TRP A 1 81 ? -3.372 -0.135 -13.303 1.00 69.88 81 TRP A CA 1
ATOM 636 C C . TRP A 1 81 ? -4.743 0.488 -13.420 1.00 69.88 81 TRP A C 1
ATOM 638 O O . TRP A 1 81 ? -5.039 1.471 -12.748 1.00 69.88 81 TRP A O 1
ATOM 648 N N . VAL A 1 82 ? -5.550 -0.053 -14.325 1.00 68.38 82 VAL A N 1
ATOM 649 C CA . VAL A 1 82 ? -6.866 0.502 -14.621 1.00 68.38 82 VAL A CA 1
ATOM 650 C C . VAL A 1 82 ? -7.827 0.139 -13.497 1.00 68.38 82 VAL A C 1
ATOM 652 O O . VAL A 1 82 ? -8.009 -1.039 -13.182 1.00 68.38 82 VAL A O 1
ATOM 655 N N . ALA A 1 83 ? -8.457 1.150 -12.908 1.00 60.25 83 ALA A N 1
ATOM 656 C CA . ALA A 1 83 ? -9.578 0.935 -12.012 1.00 60.25 83 ALA A CA 1
ATOM 657 C C . ALA A 1 83 ? -10.754 0.377 -12.831 1.00 60.25 83 ALA A C 1
ATOM 659 O O . ALA A 1 83 ? -11.292 1.055 -13.707 1.00 60.25 83 ALA A O 1
ATOM 660 N N . SER A 1 84 ? -11.142 -0.872 -12.578 1.00 53.78 84 SER A N 1
ATOM 661 C CA . SER A 1 84 ? -12.403 -1.432 -13.070 1.00 53.78 84 SER A CA 1
ATOM 662 C C . SER A 1 84 ? -13.451 -1.348 -11.955 1.00 53.78 84 SER A C 1
ATOM 664 O O . SER A 1 84 ? -13.096 -1.304 -10.776 1.00 53.78 84 SER A O 1
ATOM 666 N N . GLY A 1 85 ? -14.741 -1.261 -12.304 1.00 49.94 85 GLY A N 1
ATOM 667 C CA . GLY A 1 85 ? -15.843 -0.996 -11.355 1.00 49.94 85 GLY A CA 1
ATOM 668 C C . GLY A 1 85 ? -16.045 -2.052 -10.254 1.00 49.94 85 GLY A C 1
ATOM 669 O O . GLY A 1 85 ? -16.885 -1.883 -9.376 1.00 49.94 85 GLY A O 1
ATOM 670 N N . ASP A 1 86 ? -15.267 -3.119 -10.320 1.00 57.88 86 ASP A N 1
ATOM 671 C CA . ASP A 1 86 ? -15.233 -4.334 -9.525 1.00 57.88 86 ASP A CA 1
ATOM 672 C C . ASP A 1 86 ? -13.952 -4.460 -8.667 1.00 57.88 86 ASP A C 1
ATOM 674 O O . ASP A 1 86 ? -13.860 -5.374 -7.850 1.00 57.88 86 ASP A O 1
ATOM 678 N N . ASN A 1 87 ? -12.995 -3.525 -8.777 1.00 53.31 87 ASN A N 1
ATOM 679 C CA . ASN A 1 87 ? -11.699 -3.593 -8.092 1.00 53.31 87 ASN A CA 1
ATOM 680 C C . ASN A 1 87 ? -11.555 -2.620 -6.905 1.00 53.31 87 ASN A C 1
ATOM 682 O O . ASN A 1 87 ? -12.144 -1.543 -6.849 1.00 53.31 87 ASN A O 1
ATOM 686 N N . THR A 1 88 ? -10.670 -2.985 -5.973 1.00 62.19 88 THR A N 1
ATOM 687 C CA . THR A 1 88 ? -10.207 -2.214 -4.800 1.00 62.19 88 THR A CA 1
ATOM 688 C C . THR A 1 88 ? -9.663 -0.814 -5.145 1.00 62.19 88 THR A C 1
ATOM 690 O O . THR A 1 88 ? -9.527 0.028 -4.263 1.00 62.19 88 THR A O 1
ATOM 693 N N . LEU A 1 89 ? -9.352 -0.524 -6.411 1.00 63.78 89 LEU A N 1
ATOM 694 C CA . LEU A 1 89 ? -8.815 0.760 -6.876 1.00 63.78 89 LEU A CA 1
ATOM 695 C C . LEU A 1 89 ? -9.917 1.817 -7.051 1.00 63.78 89 LEU A C 1
ATOM 697 O O . LEU A 1 89 ? -10.863 1.640 -7.811 1.00 63.78 89 LEU A O 1
ATOM 701 N N . VAL A 1 90 ? -9.759 2.957 -6.379 1.00 69.56 90 VAL A N 1
ATOM 702 C CA . VAL A 1 90 ? -10.645 4.132 -6.499 1.00 69.56 90 VAL A CA 1
ATOM 703 C C . VAL A 1 90 ? -10.254 5.008 -7.691 1.00 69.56 90 VAL A C 1
ATOM 705 O O . VAL A 1 90 ? -11.098 5.705 -8.253 1.00 69.56 90 VAL A O 1
ATOM 708 N N . LYS A 1 91 ? -8.976 4.980 -8.071 1.00 68.88 91 LYS A N 1
ATOM 709 C CA . LYS A 1 91 ? -8.397 5.672 -9.225 1.00 68.88 91 LYS A CA 1
ATOM 710 C C . LYS A 1 91 ? -7.366 4.764 -9.870 1.00 68.88 91 LYS A C 1
ATOM 712 O O . LYS A 1 91 ? -6.897 3.818 -9.243 1.00 68.88 91 LYS A O 1
ATOM 717 N N . ASP A 1 92 ? -7.013 5.072 -11.108 1.00 75.50 92 ASP A N 1
ATOM 718 C CA . ASP A 1 92 ? -5.975 4.333 -11.804 1.00 75.50 92 ASP A CA 1
ATOM 719 C C . ASP A 1 92 ? -4.635 4.431 -11.063 1.00 75.50 92 ASP A C 1
ATOM 721 O O . ASP A 1 92 ? -4.191 5.529 -10.734 1.00 75.50 92 ASP A O 1
ATOM 725 N N . GLY A 1 93 ? -3.984 3.291 -10.829 1.00 77.56 93 GLY A N 1
ATOM 726 C CA . GLY A 1 93 ? -2.651 3.232 -10.235 1.00 77.56 93 GLY A CA 1
ATOM 727 C C . GLY A 1 93 ? -1.593 3.492 -11.301 1.00 77.56 93 GLY A C 1
ATOM 728 O O . GLY A 1 93 ? -1.189 2.566 -12.010 1.00 77.56 93 GLY A O 1
ATOM 729 N N . ILE A 1 94 ? -1.186 4.745 -11.475 1.00 84.50 94 ILE A N 1
ATOM 730 C CA . ILE A 1 94 ? -0.239 5.142 -12.524 1.00 84.50 94 ILE A CA 1
ATOM 731 C C . ILE A 1 94 ? 1.177 4.803 -12.072 1.00 84.50 94 ILE A C 1
ATOM 733 O O . ILE A 1 94 ? 1.584 5.223 -10.996 1.00 84.50 94 ILE A O 1
ATOM 737 N N . ILE A 1 95 ? 1.923 4.068 -12.902 1.00 88.75 95 ILE A N 1
ATOM 738 C CA . ILE A 1 95 ? 3.355 3.837 -12.690 1.00 88.75 95 ILE A CA 1
ATOM 739 C C . ILE A 1 95 ? 4.117 4.868 -13.521 1.00 88.75 95 ILE A C 1
ATOM 741 O O . ILE A 1 95 ? 3.976 4.893 -14.750 1.00 88.75 95 ILE A O 1
ATOM 745 N N . SER A 1 96 ? 4.927 5.695 -12.869 1.00 89.81 96 SER A N 1
ATOM 746 C CA . SER A 1 96 ? 5.744 6.737 -13.492 1.00 89.81 96 SER A CA 1
ATOM 747 C C . SER A 1 96 ? 7.229 6.541 -13.187 1.00 89.81 96 SER A C 1
ATOM 749 O O . SER A 1 96 ? 7.612 5.999 -12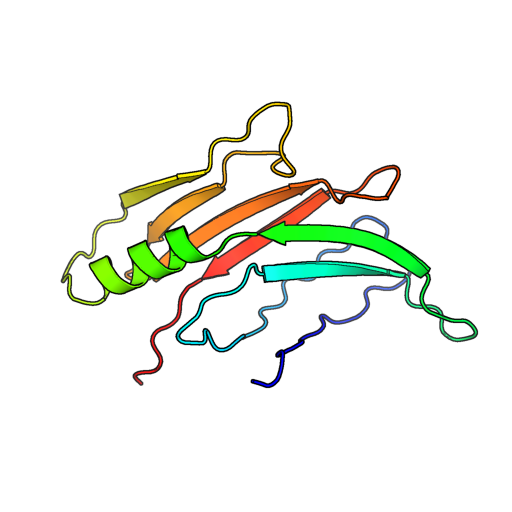.151 1.00 89.81 96 SER A O 1
ATOM 751 N N . LEU A 1 97 ? 8.073 6.959 -14.128 1.00 86.19 97 LEU A N 1
ATOM 752 C CA . LEU A 1 97 ? 9.485 7.233 -13.904 1.00 86.19 97 LEU A CA 1
ATOM 753 C C . LEU A 1 97 ? 9.620 8.736 -13.692 1.00 86.19 97 LEU A C 1
ATOM 755 O O . LEU A 1 97 ? 9.267 9.498 -14.589 1.00 86.19 97 LEU A O 1
ATOM 759 N N . GLU A 1 98 ? 10.135 9.152 -12.544 1.00 85.12 98 GLU A N 1
ATOM 760 C CA . GLU A 1 98 ? 10.396 10.556 -12.226 1.00 85.12 98 GLU A CA 1
ATOM 761 C C . GLU A 1 98 ? 11.739 10.662 -11.512 1.00 85.12 98 GLU A C 1
ATOM 763 O O . GLU A 1 98 ? 11.983 9.956 -10.538 1.00 85.12 98 GLU A O 1
ATOM 768 N N . GLU A 1 99 ? 12.637 11.513 -12.014 1.00 82.56 99 GLU A N 1
ATOM 769 C CA . GLU A 1 99 ? 13.969 11.723 -11.418 1.00 82.56 99 GLU A CA 1
ATOM 770 C C . GLU A 1 99 ? 14.774 10.417 -11.224 1.00 82.56 99 GLU A C 1
ATOM 772 O O . GLU A 1 99 ? 15.497 10.242 -10.243 1.00 82.56 99 GLU A O 1
ATOM 777 N N . GLY A 1 100 ? 14.626 9.463 -12.151 1.00 79.94 100 GLY A N 1
ATOM 778 C CA . GLY A 1 100 ? 15.277 8.149 -12.075 1.00 79.94 100 GLY A CA 1
ATOM 779 C C . GLY A 1 100 ? 14.634 7.173 -11.081 1.00 79.94 100 GLY A C 1
ATOM 780 O O . GLY A 1 100 ? 15.154 6.077 -10.878 1.00 79.94 100 GLY A O 1
ATOM 781 N N . LYS A 1 101 ? 13.502 7.537 -10.471 1.00 86.44 101 LYS A N 1
ATOM 782 C CA . LYS A 1 101 ? 12.758 6.713 -9.515 1.00 86.44 101 LYS A CA 1
ATOM 783 C C . LYS A 1 101 ? 11.483 6.194 -10.147 1.00 86.44 101 LYS A C 1
ATOM 785 O O . LYS A 1 101 ? 10.724 6.955 -10.743 1.00 86.44 101 LYS A O 1
ATOM 790 N N . VAL A 1 102 ? 11.230 4.899 -9.988 1.00 90.56 102 VAL A N 1
ATOM 791 C CA . VAL A 1 102 ? 9.955 4.311 -10.397 1.00 90.56 102 VAL A CA 1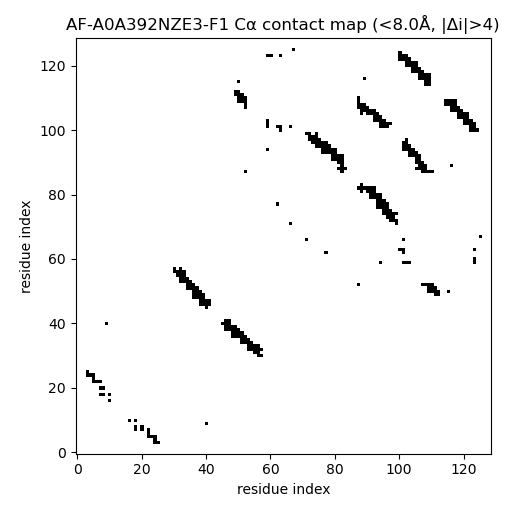
ATOM 792 C C . VAL A 1 102 ? 8.980 4.383 -9.230 1.00 90.56 102 VAL A C 1
ATOM 794 O O . VAL A 1 102 ? 9.227 3.798 -8.169 1.00 90.56 102 VAL A O 1
ATOM 797 N N . ARG A 1 103 ? 7.877 5.098 -9.451 1.00 92.31 103 ARG A N 1
ATOM 798 C CA . ARG A 1 103 ? 6.832 5.365 -8.466 1.00 92.31 103 ARG A CA 1
ATOM 799 C C . ARG A 1 103 ? 5.473 4.889 -8.939 1.00 92.31 103 ARG A C 1
ATOM 801 O O . ARG A 1 103 ? 5.227 4.759 -10.137 1.00 92.31 103 ARG A O 1
ATOM 808 N N . GLN A 1 104 ? 4.591 4.638 -7.982 1.00 92.19 104 GLN A N 1
ATOM 809 C CA . GLN A 1 104 ? 3.188 4.369 -8.238 1.00 92.19 104 GLN A CA 1
ATOM 810 C C . GLN A 1 104 ? 2.310 5.056 -7.199 1.00 92.19 104 GLN A C 1
ATOM 812 O O . GLN A 1 104 ? 2.377 4.730 -6.015 1.00 92.19 104 GLN A O 1
ATOM 817 N N . GLU A 1 105 ? 1.455 5.965 -7.656 1.00 90.69 105 GLU A N 1
ATOM 818 C CA . GLU A 1 105 ? 0.409 6.568 -6.830 1.00 90.69 105 GLU A CA 1
ATOM 819 C C . GLU A 1 105 ? -0.857 5.713 -6.893 1.00 90.69 105 GLU A C 1
ATOM 821 O O . GLU A 1 105 ? -1.307 5.324 -7.974 1.00 90.69 105 GLU A O 1
ATOM 826 N N . ILE A 1 106 ? -1.434 5.398 -5.732 1.00 90.50 106 ILE A N 1
ATOM 827 C CA . ILE A 1 106 ? -2.570 4.485 -5.616 1.00 90.50 106 ILE A CA 1
ATOM 828 C C . ILE A 1 106 ? -3.595 5.048 -4.629 1.00 90.50 106 ILE A C 1
ATOM 830 O O . ILE A 1 106 ? -3.265 5.433 -3.509 1.00 90.50 106 ILE A O 1
ATOM 834 N N . SER A 1 107 ? -4.870 5.031 -5.024 1.00 91.56 107 SER A N 1
ATOM 835 C CA . SER A 1 107 ? -6.004 5.244 -4.119 1.00 91.56 107 SER A CA 1
ATOM 836 C C . SER A 1 107 ? -6.813 3.953 -4.004 1.00 91.56 107 SER A C 1
ATOM 838 O O . SER A 1 107 ? -7.362 3.476 -4.998 1.00 91.56 107 SER A O 1
ATOM 840 N N . LEU A 1 108 ? -6.909 3.392 -2.800 1.00 90.31 108 LEU A N 1
ATOM 841 C CA . LEU A 1 108 ? -7.534 2.096 -2.528 1.00 90.31 108 LEU A CA 1
ATOM 842 C C . LEU A 1 108 ? -8.766 2.252 -1.651 1.00 90.31 108 LEU A C 1
ATOM 844 O O . LEU A 1 108 ? -8.712 2.900 -0.613 1.00 90.31 108 LEU A O 1
ATOM 848 N N . ARG A 1 109 ? -9.865 1.604 -2.023 1.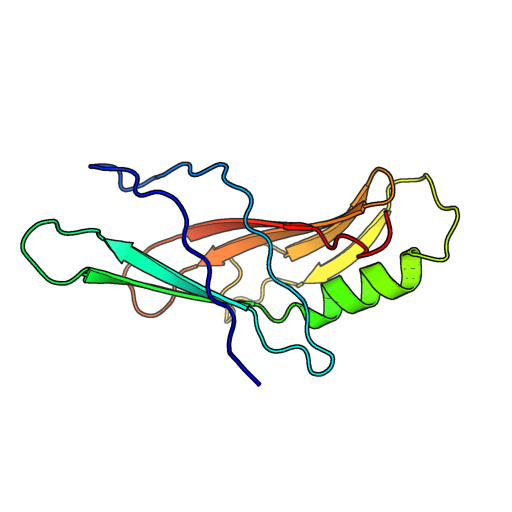00 92.94 109 ARG A N 1
ATOM 849 C CA . ARG A 1 109 ? -11.032 1.426 -1.165 1.00 92.94 109 ARG A CA 1
ATOM 850 C C . ARG A 1 109 ? -10.770 0.246 -0.246 1.00 92.94 109 ARG A C 1
ATOM 852 O O . ARG A 1 109 ? -10.542 -0.865 -0.723 1.00 92.94 109 ARG A O 1
ATOM 859 N N . LEU A 1 110 ? -10.856 0.484 1.055 1.00 94.50 110 LEU A N 1
ATOM 860 C CA . LEU A 1 110 ? -10.738 -0.583 2.039 1.00 94.50 110 LEU A CA 1
ATOM 861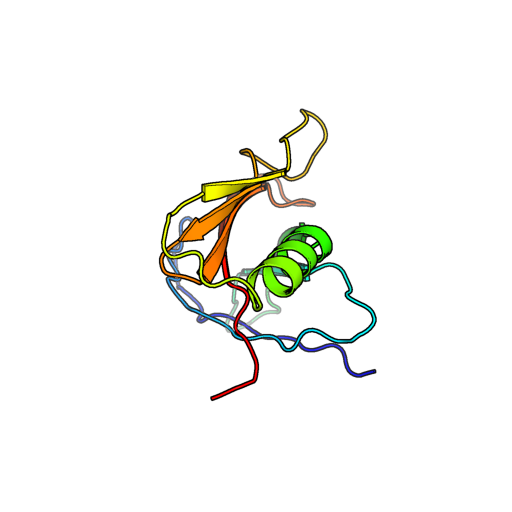 C C . LEU A 1 110 ? -11.904 -1.567 1.894 1.00 94.50 110 LEU A C 1
ATOM 863 O O . LEU A 1 110 ? -13.059 -1.169 1.732 1.00 94.50 110 LEU A O 1
ATOM 867 N N . GLN A 1 111 ? -11.576 -2.852 1.949 1.00 93.94 111 GLN A N 1
ATOM 868 C CA . GLN A 1 111 ? -12.513 -3.967 1.940 1.00 93.94 111 GLN A CA 1
ATOM 869 C C . GLN A 1 111 ? -12.888 -4.353 3.371 1.00 93.94 111 GLN A C 1
ATOM 871 O O . GLN A 1 111 ? -12.182 -4.011 4.321 1.00 93.94 111 GLN A O 1
ATOM 876 N N . HIS A 1 112 ? -13.995 -5.084 3.516 1.00 94.75 112 HIS A N 1
ATOM 877 C CA . HIS A 1 112 ? -14.496 -5.576 4.808 1.00 94.75 112 HIS A CA 1
ATOM 878 C C . HIS A 1 112 ? -14.814 -4.467 5.832 1.00 94.75 112 HIS A C 1
ATOM 880 O O . HIS A 1 112 ? -14.837 -4.709 7.035 1.00 94.75 112 HIS A O 1
ATOM 886 N N . VAL A 1 113 ? -15.090 -3.253 5.353 1.00 95.00 113 VAL A N 1
ATOM 887 C CA . VAL A 1 113 ? -15.496 -2.095 6.157 1.00 95.00 113 VAL A CA 1
ATOM 888 C C . VAL A 1 113 ? -16.555 -1.292 5.399 1.00 95.00 113 VAL A C 1
ATOM 890 O O . VAL A 1 113 ? -16.604 -1.326 4.171 1.00 95.00 113 VAL A O 1
ATOM 893 N N . GLU A 1 114 ? -17.414 -0.559 6.114 1.00 93.00 114 GLU A N 1
ATOM 894 C CA . GLU A 1 114 ? -18.485 0.244 5.500 1.00 93.00 114 GLU A CA 1
ATOM 895 C C . GLU A 1 114 ? -17.954 1.321 4.546 1.00 93.00 114 GLU A C 1
ATOM 897 O O . GLU A 1 114 ? -18.550 1.604 3.505 1.00 93.00 114 GLU A O 1
ATOM 902 N N . ARG A 1 115 ? -16.844 1.965 4.924 1.00 92.81 115 ARG A N 1
ATOM 903 C CA . ARG A 1 115 ? -16.179 3.005 4.142 1.00 92.81 115 ARG A CA 1
ATOM 904 C C . ARG A 1 115 ? -14.732 3.171 4.579 1.00 92.81 115 ARG A C 1
ATOM 906 O O . ARG A 1 115 ? -14.398 2.978 5.741 1.00 92.81 115 ARG A O 1
ATOM 913 N N . GLY A 1 116 ? -13.912 3.628 3.648 1.00 94.25 116 GLY A N 1
ATOM 914 C CA . GLY A 1 116 ? -12.518 3.960 3.891 1.00 94.25 116 GLY A CA 1
ATOM 915 C C . GLY A 1 116 ? -11.774 4.003 2.571 1.00 94.25 116 GLY A C 1
ATOM 916 O O . GLY A 1 116 ? -11.979 3.141 1.714 1.00 94.25 116 GLY A O 1
ATOM 917 N N . VAL A 1 117 ? -10.951 5.029 2.394 1.00 95.25 117 VAL A N 1
ATOM 918 C CA . VAL A 1 117 ? -10.049 5.148 1.252 1.00 95.25 117 VAL A CA 1
ATOM 919 C C . VAL A 1 117 ? -8.657 5.417 1.792 1.00 95.25 117 VAL A C 1
ATOM 921 O O . VAL A 1 117 ? -8.500 6.194 2.730 1.00 95.25 117 VAL A O 1
ATOM 924 N N . LEU A 1 118 ? -7.670 4.753 1.208 1.00 94.19 118 LEU A N 1
ATOM 925 C CA . LEU A 1 118 ? -6.269 4.913 1.532 1.00 94.19 118 LEU A CA 1
ATOM 926 C C . LEU A 1 118 ? -5.528 5.436 0.304 1.00 94.19 118 LEU A C 1
ATOM 928 O O . LEU A 1 118 ? -5.643 4.863 -0.777 1.00 94.19 118 LEU A O 1
ATOM 932 N N . GLU A 1 119 ? -4.784 6.521 0.478 1.00 94.50 119 GLU A N 1
ATOM 933 C CA . GLU A 1 119 ? -3.899 7.083 -0.542 1.00 94.50 119 GLU A CA 1
ATOM 934 C C . GLU A 1 119 ? -2.454 6.727 -0.186 1.00 94.50 119 GLU A C 1
ATOM 936 O O . GLU A 1 119 ? -2.033 6.907 0.959 1.00 94.50 119 GLU A O 1
ATOM 941 N N . ILE A 1 120 ? -1.724 6.152 -1.143 1.00 93.38 120 ILE A N 1
ATOM 942 C CA . ILE A 1 120 ? -0.373 5.617 -0.945 1.00 93.38 120 ILE A CA 1
ATOM 943 C C . ILE A 1 120 ? 0.469 5.919 -2.178 1.00 93.38 120 ILE A C 1
ATOM 945 O O . ILE A 1 120 ? 0.001 5.773 -3.306 1.00 93.38 120 ILE A O 1
ATOM 949 N N . GLU A 1 121 ? 1.731 6.259 -1.949 1.00 94.62 121 GLU A N 1
ATOM 950 C CA . GLU A 1 121 ? 2.781 6.238 -2.962 1.00 94.62 121 GLU A CA 1
ATOM 951 C C . GLU A 1 121 ? 3.714 5.053 -2.682 1.00 94.62 121 GLU A C 1
ATOM 953 O O . GLU A 1 121 ? 4.163 4.851 -1.551 1.00 94.62 121 GLU A O 1
ATOM 958 N N . LEU A 1 122 ? 3.993 4.253 -3.708 1.00 94.44 122 LEU A N 1
ATOM 959 C CA . LEU A 1 122 ? 5.000 3.199 -3.670 1.00 94.44 122 LEU A CA 1
ATOM 960 C C . LEU A 1 122 ? 6.215 3.638 -4.489 1.00 94.44 122 LEU A C 1
ATOM 962 O O . LEU A 1 122 ? 6.064 4.026 -5.642 1.00 94.44 122 LEU A O 1
ATOM 966 N N . GLU A 1 123 ? 7.417 3.517 -3.928 1.00 93.94 123 GLU A N 1
ATOM 967 C CA . GLU A 1 123 ? 8.690 3.768 -4.617 1.00 93.94 123 GLU A CA 1
ATOM 968 C C . GLU A 1 123 ? 9.557 2.504 -4.544 1.00 93.94 123 GLU A C 1
ATOM 970 O O . GLU A 1 123 ? 9.750 1.933 -3.467 1.00 93.94 123 GLU A O 1
ATOM 975 N N . CYS A 1 124 ? 10.087 2.052 -5.683 1.00 91.19 124 CYS A N 1
ATOM 976 C CA . CYS A 1 124 ? 11.095 0.992 -5.700 1.00 91.19 124 CYS A CA 1
ATOM 977 C C . CYS A 1 124 ? 12.491 1.599 -5.554 1.00 91.19 124 CYS A C 1
ATOM 979 O O . CYS A 1 124 ? 12.923 2.378 -6.402 1.00 91.19 124 CYS A O 1
ATOM 981 N N . VAL A 1 125 ? 13.204 1.201 -4.500 1.00 88.56 125 VAL A N 1
ATOM 982 C CA . VAL A 1 125 ? 14.552 1.694 -4.196 1.00 88.56 125 VAL A CA 1
ATOM 983 C C . VAL A 1 125 ? 15.574 0.574 -4.433 1.00 88.56 125 VAL A C 1
ATOM 985 O O . VAL A 1 125 ? 15.443 -0.489 -3.816 1.00 88.56 125 VAL A O 1
ATOM 988 N N . PRO A 1 126 ? 16.595 0.778 -5.289 1.00 81.12 126 PRO A N 1
ATOM 989 C CA . PRO A 1 126 ? 17.688 -0.176 -5.461 1.00 81.12 126 PRO A CA 1
ATOM 990 C C . PRO A 1 126 ? 18.458 -0.395 -4.152 1.00 81.12 126 PRO A C 1
ATOM 992 O O . PRO A 1 126 ? 18.670 0.536 -3.378 1.00 81.12 126 PRO A O 1
ATOM 995 N N . LEU A 1 127 ? 18.930 -1.622 -3.911 1.00 73.75 127 LEU A N 1
ATOM 996 C CA . LEU A 1 127 ? 19.727 -1.948 -2.714 1.00 73.75 127 LEU A CA 1
ATOM 997 C C . LEU A 1 127 ? 21.180 -1.445 -2.787 1.00 73.75 127 LEU A C 1
ATOM 999 O O . LEU A 1 127 ? 21.904 -1.513 -1.796 1.00 73.75 127 LEU A O 1
ATOM 1003 N N . THR A 1 128 ? 21.622 -0.969 -3.948 1.00 62.47 128 THR A N 1
ATOM 1004 C CA . THR A 1 128 ? 22.966 -0.428 -4.163 1.00 62.47 128 THR A CA 1
ATOM 1005 C C . THR A 1 128 ? 23.030 1.047 -3.763 1.00 62.47 128 THR A C 1
ATOM 1007 O O . THR A 1 128 ? 22.507 1.896 -4.485 1.00 62.47 128 THR A O 1
ATOM 1010 N N . GLN A 1 129 ? 23.691 1.329 -2.634 1.00 46.66 129 GLN A N 1
ATOM 1011 C CA . GLN A 1 129 ? 24.409 2.587 -2.382 1.00 46.66 129 GLN A CA 1
ATOM 1012 C C . GLN A 1 129 ? 25.883 2.412 -2.744 1.00 46.66 129 GLN A C 1
ATOM 1014 O O . GLN A 1 129 ? 26.418 1.311 -2.474 1.00 46.66 129 GLN A O 1
#

InterPro domains:
  IPR000008 C2 domain [PF00168] (4-63)
  IPR000008 C2 domain [PS50004] (1-71)
  IPR000008 C2 domain [SM00239] (1-69)
  IPR035892 C2 domain superfamily [G3DSA:2.60.40.150] (1-128)
  IPR035892 C2 domain superfamily [SSF49562] (4-65)
  IPR044518 ADP-ribosylation factor GTPase-activating protein AGD11/12/13 [PTHR46220] (4-129)

Foldseek 3Di:
DDDDDDDFDDDPPDPDDDRPDDDDDDADPPGDWDKDWDWADDPPDDTHTAFIDTHDCVVLVVQLVVLVPPPDQDKDFPDWQCDDPPDQFPHIFTFMQHRSKTKTWTWGWGPPHPGDIDTDMDIDDDPDD

Radius of gyration: 16.23 Å; Cα contacts (8 Å, |Δi|>4): 201; chains: 1; bounding box: 43×29×46 Å

Sequence (129 aa):
HLLQSVKTRVIKNNLNPVWNESLMLSIPESIPPLKIIVYDKDSFKNDDFMGEAEIDIQPLVSAAKAYEKSSINESMQLGKWVASGDNTLVKDGIISLEEGKVRQEISLRLQHVERGVLEIELECVPLTQ

Solvent-accessible surface area (backbone atoms only — not comparable to full-atom values): 8403 Å² total; per-residue (Å²): 133,84,83,86,84,85,79,80,85,88,68,81,97,52,98,79,69,82,75,95,71,91,82,90,79,86,83,57,94,80,72,68,63,51,74,47,75,44,65,45,86,49,94,89,55,78,61,46,80,54,21,34,45,76,40,80,49,60,66,61,52,53,49,36,65,64,47,75,82,49,92,60,76,68,68,43,81,77,47,70,44,76,50,46,103,89,50,56,38,75,41,57,32,41,28,33,35,48,89,75,36,36,33,32,46,37,36,34,37,35,40,96,41,98,68,51,74,48,79,47,76,48,70,66,76,77,91,79,129

Organism: NCBI:txid97028

Secondary structure (DSSP, 8-state):
-PPP---PPP-TT-SS------------SS---EEEEEEE--SSSPPEEEEEEEE--HHHHHHHHHHTT----S-EEEEEE---TTSSBSS-EEEEEETTEEEEEEEEEPBSSSS-EEEEEEEE--S--

Mean predicted aligned error: 6.52 Å

pLDDT: mean 85.56, std 12.16, range [46.66, 97.5]